Protein AF-A0AA39ZSN6-F1 (afdb_monomer)

Sequence (100 aa):
EEERNSWTADPHHFTGGRWRYIVLKPGQSVFFMPGTIHCVFRVRQHQTLALGGHVLQWSDIRRWMQVVLAQIKNSAITNEDMRRSAPKYVLAVAKLVKAR

Solvent-accessible surface area (backbone atoms only — not comparable to full-atom values): 6974 Å² total; per-residue (Å²): 109,66,65,59,51,55,32,70,74,38,64,88,76,58,81,77,76,90,85,84,86,81,87,86,53,93,93,65,84,87,84,79,62,77,79,65,85,81,85,88,83,80,65,87,90,56,92,85,87,84,87,86,86,86,85,88,52,83,94,44,47,68,60,37,52,53,41,53,53,49,35,64,76,38,56,86,79,48,97,63,62,43,87,72,48,45,64,58,53,52,51,53,51,53,52,57,62,71,74,108

Structure (mmCIF, N/CA/C/O backbone):
data_AF-A0AA39ZSN6-F1
#
_entry.id   AF-A0AA39ZSN6-F1
#
loop_
_atom_site.group_PDB
_atom_site.id
_atom_site.type_symbol
_atom_site.label_atom_id
_atom_site.label_alt_id
_atom_site.label_comp_id
_atom_site.label_asym_id
_atom_site.label_entity_id
_atom_site.label_seq_id
_atom_site.pdbx_PDB_ins_code
_atom_site.Cartn_x
_atom_site.Cartn_y
_atom_site.Cartn_z
_atom_site.occupancy
_atom_site.B_iso_or_equiv
_atom_site.auth_seq_id
_atom_site.auth_comp_id
_atom_site.auth_asym_id
_atom_site.auth_atom_id
_atom_site.pdbx_PDB_model_num
ATOM 1 N N . GLU A 1 1 ? 0.718 16.123 -4.885 1.00 72.88 1 GLU A N 1
ATOM 2 C CA . GLU A 1 1 ? 2.077 15.549 -5.019 1.00 72.88 1 GLU A CA 1
ATOM 3 C C . GLU A 1 1 ? 2.975 16.018 -3.883 1.00 72.88 1 GLU A C 1
ATOM 5 O O . GLU A 1 1 ? 3.598 15.184 -3.245 1.00 72.88 1 GLU A O 1
ATOM 10 N N . GLU A 1 2 ? 2.922 17.307 -3.551 1.00 84.75 2 GLU A N 1
ATOM 11 C CA . GLU A 1 2 ? 3.586 17.921 -2.394 1.00 84.75 2 GLU A CA 1
ATOM 12 C C . GLU A 1 2 ? 3.342 17.195 -1.059 1.00 84.75 2 GLU A C 1
ATOM 14 O O . GLU A 1 2 ? 4.303 16.729 -0.461 1.00 84.75 2 GLU A O 1
ATOM 19 N N . GLU A 1 3 ? 2.084 16.955 -0.655 1.00 87.94 3 GLU A N 1
AT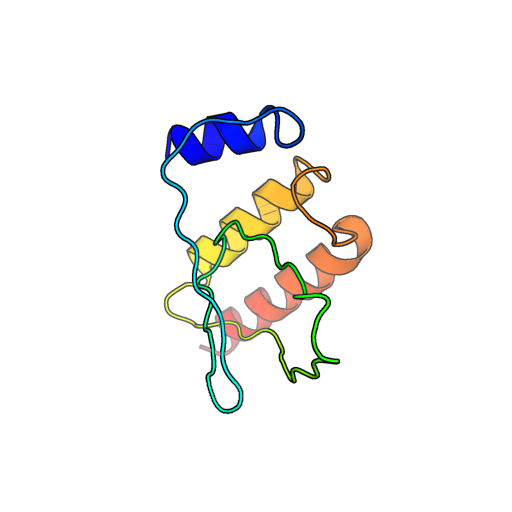OM 20 C CA . GLU A 1 3 ? 1.776 16.214 0.589 1.00 87.94 3 GLU A CA 1
ATOM 21 C C . GLU A 1 3 ? 2.456 14.834 0.649 1.00 87.94 3 GLU A C 1
ATOM 23 O O . GLU A 1 3 ? 2.998 14.436 1.678 1.00 87.94 3 GLU A O 1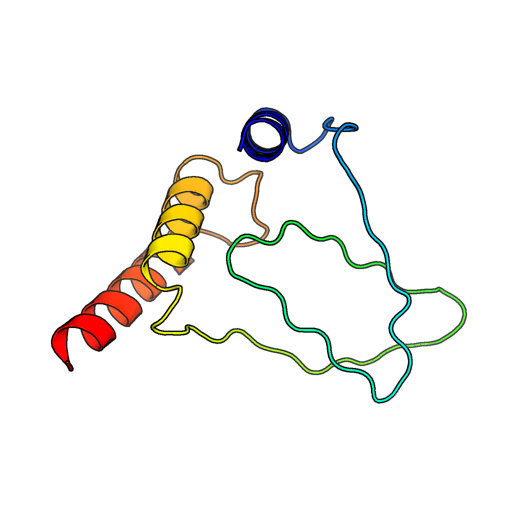
ATOM 28 N N . ARG A 1 4 ? 2.464 14.102 -0.474 1.00 86.75 4 ARG A N 1
ATOM 29 C CA . ARG A 1 4 ? 3.106 12.783 -0.569 1.00 86.75 4 ARG A CA 1
ATOM 30 C C . ARG A 1 4 ? 4.621 12.899 -0.429 1.00 86.75 4 ARG A C 1
ATOM 32 O O . ARG A 1 4 ? 5.232 12.034 0.192 1.00 86.75 4 ARG A O 1
ATOM 39 N N . ASN A 1 5 ? 5.221 13.933 -1.010 1.00 89.31 5 ASN A N 1
ATOM 40 C CA . ASN A 1 5 ? 6.659 14.167 -0.919 1.00 89.31 5 ASN A CA 1
ATOM 41 C C . ASN A 1 5 ? 7.061 14.537 0.513 1.00 89.31 5 ASN A C 1
ATOM 43 O O . ASN A 1 5 ? 8.019 13.965 1.024 1.00 89.31 5 ASN A O 1
ATOM 47 N N . SER A 1 6 ? 6.292 15.401 1.182 1.00 90.38 6 SER A N 1
ATOM 48 C CA . SER A 1 6 ? 6.492 15.740 2.596 1.00 90.38 6 SER A CA 1
ATOM 49 C C . SER A 1 6 ? 6.374 14.511 3.498 1.00 90.38 6 SER A C 1
ATOM 51 O O . SER A 1 6 ? 7.246 14.288 4.331 1.00 90.38 6 SER A O 1
ATOM 53 N N . TRP A 1 7 ? 5.359 13.664 3.285 1.00 91.00 7 TRP A N 1
ATOM 54 C CA . TRP A 1 7 ? 5.243 12.396 4.012 1.00 91.00 7 TRP A CA 1
ATOM 55 C C . TRP A 1 7 ? 6.415 11.449 3.722 1.00 91.00 7 TRP A C 1
ATOM 57 O O . TRP A 1 7 ? 6.949 10.831 4.631 1.00 91.00 7 TRP A O 1
ATOM 67 N N . THR A 1 8 ? 6.856 11.350 2.464 1.00 90.12 8 THR A N 1
ATOM 68 C CA . THR A 1 8 ? 7.977 10.472 2.077 1.00 90.12 8 THR A CA 1
ATOM 69 C C . THR A 1 8 ? 9.308 10.922 2.686 1.00 90.12 8 THR A C 1
ATOM 71 O O . THR A 1 8 ? 10.180 10.084 2.911 1.00 90.12 8 THR A O 1
ATOM 74 N N . ALA A 1 9 ? 9.480 12.225 2.925 1.00 91.25 9 ALA A N 1
ATOM 75 C CA . ALA A 1 9 ? 10.694 12.791 3.506 1.00 91.25 9 ALA A CA 1
ATOM 76 C C . ALA A 1 9 ? 10.829 12.492 5.008 1.00 91.25 9 ALA A C 1
ATOM 78 O O . ALA A 1 9 ? 11.939 12.235 5.466 1.00 91.25 9 ALA A O 1
ATOM 79 N N . ASP A 1 10 ? 9.719 12.483 5.751 1.00 91.31 10 ASP A N 1
ATOM 80 C CA . ASP A 1 10 ? 9.706 12.190 7.189 1.00 91.31 10 ASP A CA 1
ATOM 81 C C . ASP A 1 10 ? 8.433 11.425 7.601 1.00 91.31 10 ASP A C 1
ATOM 83 O O . ASP A 1 10 ? 7.527 11.983 8.227 1.00 91.31 10 ASP A O 1
ATOM 87 N N . PRO A 1 11 ? 8.323 10.132 7.245 1.00 89.06 11 PRO A N 1
ATOM 88 C CA . PRO A 1 11 ? 7.093 9.370 7.458 1.00 89.06 11 PRO A CA 1
ATOM 89 C C . PRO A 1 11 ? 6.767 9.145 8.939 1.00 89.06 11 PRO A C 1
ATOM 91 O O . PRO A 1 11 ? 5.620 8.844 9.265 1.00 89.06 11 PRO A O 1
ATOM 94 N N . HIS A 1 12 ? 7.752 9.283 9.832 1.00 88.81 12 HIS A N 1
ATOM 95 C CA . HIS A 1 12 ? 7.588 9.044 11.266 1.00 88.81 12 HIS A CA 1
ATOM 96 C C . HIS A 1 12 ? 7.069 10.267 12.029 1.00 88.81 12 HIS A C 1
ATOM 98 O O . HIS A 1 12 ? 6.392 10.083 13.039 1.00 88.81 12 HIS A O 1
ATOM 104 N N . HIS A 1 13 ? 7.326 11.486 11.544 1.00 91.38 13 HIS A N 1
ATOM 105 C CA . HIS A 1 13 ? 6.861 12.720 12.194 1.00 91.38 13 HIS A CA 1
ATOM 106 C C . HIS A 1 13 ? 5.892 13.540 11.335 1.00 91.38 13 HIS A C 1
ATOM 108 O O . HIS A 1 13 ? 5.465 14.621 11.741 1.00 91.38 13 HIS A O 1
ATOM 114 N N . PHE A 1 14 ? 5.501 13.044 10.159 1.00 90.38 14 PHE A N 1
ATOM 115 C CA . PHE A 1 14 ? 4.524 13.721 9.316 1.00 90.38 14 PHE A CA 1
ATOM 116 C C . PHE A 1 14 ? 3.142 13.801 9.986 1.00 90.38 14 PHE A C 1
ATOM 118 O O . PHE A 1 14 ? 2.475 12.790 10.204 1.00 90.38 14 PHE A O 1
ATOM 125 N N . THR A 1 15 ? 2.680 15.024 10.245 1.00 89.69 15 THR A N 1
ATOM 126 C CA . THR A 1 15 ? 1.372 15.326 10.864 1.00 89.69 15 THR A CA 1
ATOM 127 C C . THR A 1 15 ? 0.424 16.108 9.949 1.00 89.69 15 THR A C 1
ATOM 129 O O . THR A 1 15 ? -0.720 16.365 10.321 1.00 89.69 15 THR A O 1
ATOM 132 N N . GLY A 1 16 ? 0.880 16.496 8.754 1.00 89.00 16 GLY A N 1
ATOM 133 C CA . GLY A 1 16 ? 0.103 17.293 7.804 1.00 89.00 16 GLY A CA 1
ATOM 134 C C . GLY A 1 16 ? -0.901 16.488 6.970 1.00 89.00 16 GLY A C 1
ATOM 135 O O . GLY A 1 16 ? -1.155 15.309 7.212 1.00 89.00 16 GLY A O 1
ATOM 136 N N . GLY A 1 17 ? -1.438 17.135 5.932 1.00 87.56 17 GLY A N 1
ATOM 137 C CA . GLY A 1 17 ? -2.287 16.514 4.911 1.00 87.56 17 GLY A CA 1
ATOM 138 C C . GLY A 1 17 ? -3.757 16.334 5.301 1.00 87.56 17 GLY A C 1
ATOM 139 O O . GLY A 1 17 ? -4.182 16.582 6.429 1.00 87.56 17 GLY A O 1
ATOM 140 N N . ARG A 1 18 ? -4.569 15.899 4.330 1.00 89.56 18 ARG A N 1
ATOM 141 C CA . ARG A 1 18 ? -5.992 15.591 4.547 1.00 89.56 18 ARG A CA 1
ATOM 142 C C . ARG A 1 18 ? -6.200 14.114 4.855 1.00 89.56 18 ARG A C 1
ATOM 144 O O . ARG A 1 18 ? -6.155 13.271 3.959 1.00 89.56 18 ARG A O 1
ATOM 151 N N . TRP A 1 19 ? -6.526 13.821 6.107 1.00 88.69 19 TRP A N 1
ATOM 152 C CA . TRP A 1 19 ? -6.823 12.470 6.568 1.00 88.69 19 TRP A CA 1
ATOM 153 C C . TRP A 1 19 ? -8.296 12.125 6.365 1.00 88.69 19 TRP A C 1
ATOM 155 O O . TRP A 1 19 ? -9.191 12.933 6.611 1.00 88.69 19 TRP A O 1
ATOM 165 N N . ARG A 1 20 ? -8.554 10.897 5.917 1.00 91.31 20 ARG A N 1
ATOM 166 C CA . ARG A 1 20 ? -9.897 10.318 5.841 1.00 91.31 20 ARG A CA 1
ATOM 167 C C . ARG A 1 20 ? -9.886 9.008 6.604 1.00 91.31 20 ARG A C 1
ATOM 169 O O . ARG A 1 20 ? -8.968 8.212 6.428 1.00 91.31 20 ARG A O 1
ATOM 176 N N . TYR A 1 21 ? -10.911 8.783 7.415 1.00 93.25 21 TYR A N 1
ATOM 177 C CA . TYR A 1 21 ? -11.092 7.522 8.120 1.00 93.25 21 TYR A CA 1
ATOM 178 C C . TYR A 1 21 ? -12.481 6.957 7.839 1.00 93.25 21 TYR A C 1
ATOM 180 O O . TYR A 1 21 ? -13.430 7.690 7.562 1.00 93.25 21 TYR A O 1
ATOM 188 N N . ILE A 1 22 ? -12.581 5.634 7.904 1.00 93.62 22 ILE A N 1
ATOM 189 C CA . ILE A 1 22 ? -13.837 4.897 7.820 1.00 93.62 22 ILE A CA 1
ATOM 190 C C . ILE A 1 22 ? -13.781 3.735 8.807 1.00 93.62 22 ILE A C 1
ATOM 192 O O . ILE A 1 22 ? -12.747 3.083 8.952 1.00 93.62 22 ILE A O 1
ATOM 196 N N . VAL A 1 23 ? -14.896 3.474 9.487 1.00 93.25 23 VAL A N 1
ATOM 197 C CA . VAL A 1 23 ? -15.053 2.276 10.315 1.00 93.25 23 VAL A CA 1
ATOM 198 C C . VAL A 1 23 ? -15.651 1.182 9.443 1.00 93.25 23 VAL A C 1
ATOM 200 O O . VAL A 1 23 ? -16.817 1.264 9.058 1.00 93.25 23 VAL A O 1
ATOM 203 N N . LEU A 1 24 ? -14.845 0.171 9.122 1.00 94.06 24 LEU A N 1
ATOM 204 C CA . LEU A 1 24 ? -15.307 -0.995 8.375 1.00 94.06 24 LEU A CA 1
ATOM 205 C C . LEU A 1 24 ? -16.165 -1.885 9.279 1.00 94.06 24 LEU A C 1
ATOM 207 O O . LEU A 1 24 ? -15.729 -2.307 10.351 1.00 94.06 24 LEU A O 1
ATOM 211 N N . LYS A 1 25 ? -17.387 -2.167 8.831 1.00 93.75 25 LYS A N 1
ATOM 212 C CA . LYS A 1 25 ? -18.337 -3.076 9.479 1.00 93.75 25 LYS A CA 1
ATOM 213 C C . LYS A 1 25 ? -18.268 -4.475 8.845 1.00 93.75 25 LYS A C 1
ATOM 215 O O . LYS A 1 25 ? -17.837 -4.597 7.695 1.00 93.75 25 LYS A O 1
ATOM 220 N N . PRO A 1 26 ? -18.713 -5.531 9.553 1.00 94.62 26 PRO A N 1
ATOM 221 C CA . PRO A 1 26 ? -18.810 -6.872 8.978 1.00 94.62 26 PRO A CA 1
ATOM 222 C C . PRO A 1 26 ? -19.570 -6.876 7.642 1.00 94.62 26 PRO A C 1
ATOM 224 O O . PRO A 1 26 ? -20.584 -6.195 7.502 1.00 94.62 26 PRO A O 1
ATOM 227 N N . GLY A 1 27 ? -19.060 -7.623 6.660 1.00 96.06 27 GLY A N 1
ATOM 228 C CA . GLY A 1 27 ? -19.628 -7.710 5.307 1.00 96.06 27 GLY A CA 1
ATOM 229 C C . GLY A 1 27 ? -19.187 -6.605 4.338 1.00 96.06 27 GLY A C 1
ATOM 230 O O . GLY A 1 27 ? -19.463 -6.706 3.146 1.00 96.06 27 GLY A O 1
ATOM 231 N N . GLN A 1 28 ? -18.478 -5.571 4.801 1.00 96.75 28 GLN A N 1
ATOM 232 C CA . GLN A 1 28 ? -17.937 -4.535 3.920 1.00 96.75 2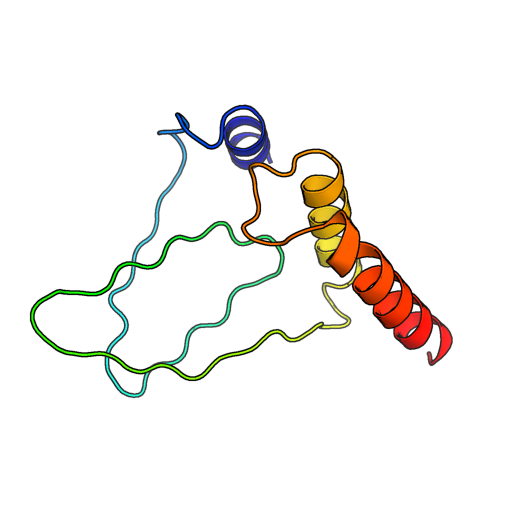8 GLN A CA 1
ATOM 233 C C . GLN A 1 28 ? -16.570 -4.926 3.352 1.00 96.75 28 GLN A C 1
ATOM 235 O O . GLN A 1 28 ? -15.785 -5.628 3.986 1.00 96.75 28 GLN A O 1
ATOM 240 N N . SER A 1 29 ? -16.276 -4.419 2.156 1.00 95.88 29 SER A N 1
ATOM 241 C CA . SER A 1 29 ? -14.972 -4.542 1.501 1.00 95.88 29 SER A CA 1
ATOM 242 C C . SER A 1 29 ? -14.389 -3.161 1.231 1.00 95.88 29 SER A C 1
ATOM 244 O O . SER A 1 29 ? -15.122 -2.196 1.016 1.00 95.88 29 SER A O 1
ATOM 246 N N . VAL A 1 30 ? -13.063 -3.072 1.227 1.00 95.19 30 VAL A N 1
ATOM 247 C CA . VAL A 1 30 ? -12.322 -1.855 0.885 1.00 95.19 30 VAL A CA 1
ATOM 248 C C . VAL A 1 30 ? -11.315 -2.174 -0.213 1.00 95.19 30 VAL A C 1
ATOM 250 O O . VAL A 1 30 ? -10.711 -3.244 -0.216 1.00 95.19 30 VAL A O 1
ATOM 253 N N . PHE A 1 31 ? -11.144 -1.242 -1.148 1.00 94.31 31 PHE A N 1
ATOM 254 C CA . PHE A 1 31 ? -10.171 -1.346 -2.228 1.00 94.31 31 PHE A CA 1
ATOM 255 C C . PHE A 1 31 ? -9.238 -0.137 -2.202 1.00 94.31 31 PHE A C 1
ATOM 257 O O . PHE A 1 31 ? -9.694 1.008 -2.195 1.00 94.31 31 PHE A O 1
ATOM 264 N N . PHE A 1 32 ? -7.930 -0.390 -2.190 1.00 93.12 32 PHE A N 1
ATOM 265 C CA . PHE A 1 32 ? -6.909 0.652 -2.163 1.00 93.12 32 PHE A CA 1
ATOM 266 C C . PHE A 1 32 ? -6.209 0.732 -3.516 1.00 93.12 32 PHE A C 1
ATOM 268 O O . PHE A 1 32 ? -5.607 -0.238 -3.975 1.00 93.12 32 PHE A O 1
ATOM 275 N N . MET A 1 33 ? -6.251 1.912 -4.135 1.00 92.88 33 MET A N 1
ATOM 276 C CA . MET A 1 33 ? -5.485 2.177 -5.351 1.00 92.88 33 MET A CA 1
ATOM 277 C C . MET A 1 33 ? -3.971 2.125 -5.070 1.00 92.88 33 MET A C 1
ATOM 279 O O . MET A 1 33 ? -3.540 2.379 -3.938 1.00 92.88 33 MET A O 1
ATOM 283 N N . PR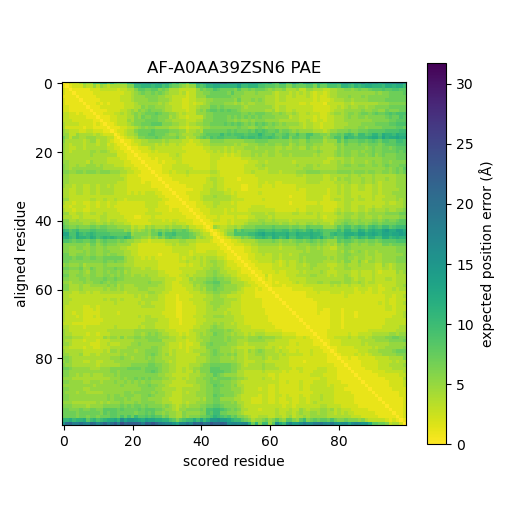O A 1 34 ? -3.126 1.861 -6.085 1.00 91.62 34 PRO A N 1
ATOM 284 C CA . PRO A 1 34 ? -1.680 1.835 -5.900 1.00 91.62 34 PRO A CA 1
ATOM 285 C C . PRO A 1 34 ? -1.130 3.125 -5.279 1.00 91.62 34 PRO A C 1
ATOM 287 O O . PRO A 1 34 ? -1.367 4.240 -5.760 1.00 91.62 34 PRO A O 1
ATOM 290 N N . GLY A 1 35 ? -0.363 2.963 -4.202 1.00 90.50 35 GLY A N 1
ATOM 291 C CA . GLY A 1 35 ? 0.245 4.074 -3.470 1.00 90.50 35 GLY A CA 1
ATOM 292 C C . GLY A 1 35 ? -0.700 4.819 -2.527 1.00 90.50 35 GLY A C 1
ATOM 293 O O . GLY A 1 35 ? -0.341 5.900 -2.070 1.00 90.50 35 GLY A O 1
ATOM 294 N N . THR A 1 36 ? -1.894 4.291 -2.236 1.00 92.19 36 THR A N 1
ATOM 295 C CA . THR A 1 36 ? -2.714 4.812 -1.136 1.00 92.19 36 THR A CA 1
ATOM 296 C C . THR A 1 36 ? -2.008 4.562 0.198 1.00 92.19 36 THR A C 1
ATOM 298 O O . THR A 1 36 ? -1.907 3.422 0.654 1.00 92.19 36 THR A O 1
ATOM 301 N N . ILE A 1 37 ? -1.540 5.640 0.827 1.00 91.12 37 ILE A N 1
ATOM 302 C CA . ILE A 1 37 ? -0.988 5.627 2.185 1.00 91.12 37 ILE A CA 1
ATOM 303 C C . ILE A 1 37 ? -2.150 5.403 3.155 1.00 91.12 37 ILE A C 1
ATOM 305 O O . ILE A 1 37 ? -3.144 6.128 3.110 1.00 91.12 37 ILE A O 1
ATOM 309 N N . HIS A 1 38 ? -2.056 4.376 3.996 1.00 91.56 38 HIS A N 1
ATOM 310 C CA . HIS A 1 38 ? -3.105 4.027 4.947 1.00 91.56 38 HIS A CA 1
ATOM 311 C C . HIS A 1 38 ? -2.524 3.352 6.190 1.00 91.56 38 HIS A C 1
ATOM 313 O O . HIS A 1 38 ? -1.457 2.743 6.153 1.00 91.56 38 HIS A O 1
ATOM 319 N N . CYS A 1 39 ? -3.269 3.439 7.285 1.00 89.69 39 CYS A N 1
ATOM 320 C CA . CYS A 1 39 ? -3.019 2.733 8.532 1.00 89.69 39 CYS A CA 1
ATOM 321 C C . CYS A 1 39 ? -4.319 2.061 8.986 1.00 89.69 39 CYS A C 1
ATOM 323 O O . CYS A 1 39 ? -5.417 2.555 8.725 1.00 89.69 39 CYS A O 1
ATOM 325 N N . VAL A 1 40 ? -4.196 0.899 9.624 1.00 91.19 40 VAL A N 1
ATOM 326 C CA . VAL A 1 40 ? -5.343 0.094 10.054 1.00 91.19 40 VAL A CA 1
ATOM 327 C C . VAL A 1 40 ? -5.262 -0.108 11.556 1.00 91.19 40 VAL A C 1
ATOM 329 O O . VAL A 1 40 ? -4.260 -0.599 12.072 1.00 91.19 40 VAL A O 1
ATOM 332 N N . PHE A 1 41 ? -6.345 0.232 12.247 1.00 91.75 41 PHE A N 1
ATOM 333 C CA . PHE A 1 41 ? -6.499 0.023 13.681 1.00 91.75 41 PHE A CA 1
ATOM 334 C C . PHE A 1 41 ? -7.635 -0.963 13.933 1.00 91.75 41 PHE A C 1
ATOM 336 O O . PHE A 1 41 ? -8.648 -0.956 13.232 1.00 91.75 41 PHE A O 1
ATOM 343 N N . ARG A 1 42 ? -7.482 -1.802 14.958 1.00 91.62 42 ARG A N 1
ATOM 344 C CA . ARG A 1 42 ? -8.543 -2.704 15.416 1.00 91.62 42 ARG A CA 1
ATOM 345 C C . ARG A 1 42 ? -9.224 -2.101 16.639 1.00 91.62 42 ARG A C 1
ATOM 347 O O . ARG A 1 42 ? -8.558 -1.766 17.617 1.00 91.62 42 ARG A O 1
ATOM 354 N N . VAL A 1 43 ? -10.548 -1.976 16.587 1.00 88.19 43 VAL A N 1
ATOM 355 C CA . VAL A 1 43 ? -11.351 -1.559 17.744 1.00 88.19 43 VAL A CA 1
ATOM 356 C C . VAL A 1 43 ? -11.297 -2.668 18.795 1.00 88.19 43 VAL A C 1
ATOM 358 O O . VAL A 1 43 ? -11.502 -3.833 18.472 1.00 88.19 43 VAL A O 1
ATOM 361 N N . ARG A 1 44 ? -11.023 -2.319 20.057 1.00 88.31 44 ARG A N 1
ATOM 362 C CA . ARG A 1 44 ? -10.786 -3.302 21.135 1.00 88.31 44 ARG A CA 1
ATOM 363 C C . ARG A 1 44 ? -12.033 -4.061 21.601 1.00 88.31 44 ARG A C 1
ATOM 365 O O . ARG A 1 44 ? -11.899 -5.047 22.313 1.00 88.31 44 ARG A O 1
ATOM 372 N N . GLN A 1 45 ? -13.225 -3.603 21.228 1.00 90.44 45 GLN A N 1
ATOM 373 C CA . GLN A 1 45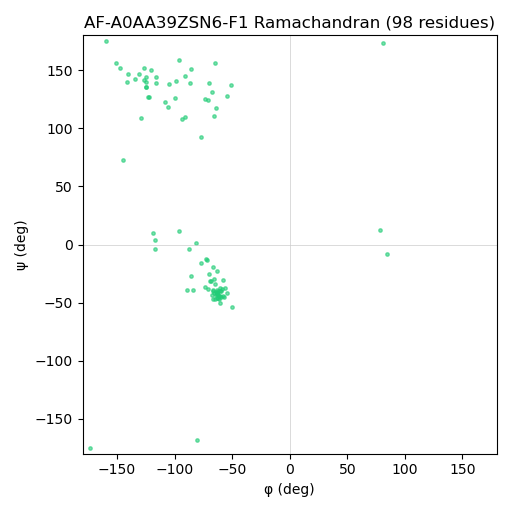 ? -14.495 -4.155 21.712 1.00 90.44 45 GLN A CA 1
ATOM 374 C C . GLN A 1 45 ? -14.782 -5.566 21.176 1.00 90.44 45 GLN A C 1
ATOM 376 O O . GLN A 1 45 ? -15.399 -6.366 21.872 1.00 90.44 45 GLN A O 1
ATOM 381 N N . HIS A 1 46 ? -14.324 -5.885 19.961 1.00 87.12 46 HIS A N 1
ATOM 382 C CA . HIS A 1 46 ? -14.611 -7.158 19.300 1.00 87.12 46 HIS A CA 1
ATOM 383 C C . HIS A 1 46 ? -13.388 -7.688 18.553 1.00 87.12 46 HIS A C 1
ATOM 385 O O . HIS A 1 46 ? -12.604 -6.922 17.989 1.00 87.12 46 HIS A O 1
ATOM 391 N N . GLN A 1 47 ? -13.252 -9.013 18.501 1.00 91.75 47 GLN A N 1
ATOM 392 C CA . GLN A 1 47 ? -12.281 -9.657 17.621 1.00 91.75 47 GLN A CA 1
ATOM 393 C C . GLN A 1 47 ? -12.728 -9.506 16.165 1.00 91.75 47 GLN A C 1
ATOM 395 O O . GLN A 1 47 ? -13.912 -9.619 15.852 1.00 91.75 47 GLN A O 1
ATOM 400 N N . THR A 1 48 ? -11.779 -9.234 15.272 1.00 93.31 48 THR A N 1
ATOM 401 C CA . THR A 1 48 ? -12.054 -9.003 13.850 1.00 93.31 48 THR A CA 1
ATOM 402 C C . THR A 1 48 ? -11.230 -9.942 12.977 1.00 93.31 48 THR A C 1
ATOM 404 O O . THR A 1 48 ? -10.046 -10.168 13.230 1.00 93.31 48 THR A O 1
ATOM 407 N N . LEU A 1 49 ? -11.841 -10.456 11.911 1.00 93.12 49 LEU A N 1
ATOM 408 C CA . LEU A 1 49 ? -11.174 -11.217 10.858 1.00 93.12 49 LEU A CA 1
ATOM 409 C C . LEU A 1 49 ? -11.474 -10.554 9.514 1.00 93.12 49 LEU A C 1
ATOM 411 O O . LEU A 1 49 ? -12.614 -10.177 9.250 1.00 93.12 49 LEU A O 1
ATOM 415 N N . ALA A 1 50 ? -10.451 -10.416 8.676 1.00 93.62 50 ALA A N 1
ATOM 416 C CA . ALA A 1 50 ? -10.579 -9.932 7.310 1.00 93.62 50 ALA A CA 1
ATOM 417 C C . ALA A 1 50 ? -9.769 -10.839 6.383 1.00 93.62 50 ALA A C 1
ATOM 419 O O . ALA A 1 50 ? -8.682 -11.287 6.749 1.00 93.62 50 ALA A O 1
ATOM 420 N N . LEU A 1 51 ? -10.303 -11.085 5.189 1.00 95.56 51 LEU A N 1
ATOM 421 C CA . LEU A 1 51 ? -9.596 -11.735 4.091 1.00 95.56 51 LEU A CA 1
ATOM 422 C C . LEU A 1 51 ? -9.226 -10.664 3.070 1.00 95.56 51 LEU A C 1
ATOM 424 O O . LEU A 1 51 ? -10.025 -9.773 2.783 1.00 95.56 51 LEU A O 1
ATOM 428 N N . GLY A 1 52 ? -8.014 -10.740 2.538 1.00 93.56 52 GLY A N 1
ATOM 429 C CA . GLY A 1 52 ? -7.511 -9.733 1.619 1.00 93.56 52 GLY A CA 1
ATOM 430 C C . GLY A 1 52 ? -6.362 -10.247 0.772 1.00 93.56 52 GLY A C 1
ATOM 431 O O . GLY A 1 52 ? -5.880 -11.365 0.946 1.00 93.56 52 GLY A O 1
ATOM 432 N N . GLY A 1 53 ? -5.935 -9.401 -0.155 1.00 92.19 53 GLY A N 1
ATOM 433 C CA . GLY A 1 53 ? -4.829 -9.674 -1.054 1.00 92.19 53 GLY A CA 1
ATOM 434 C C . GLY A 1 53 ? -4.489 -8.451 -1.893 1.00 92.19 53 GLY A C 1
ATOM 435 O O . GLY A 1 53 ? -5.064 -7.375 -1.721 1.00 92.19 53 GLY A O 1
ATOM 436 N N . HIS A 1 54 ? -3.556 -8.637 -2.818 1.00 89.12 54 HIS A N 1
ATOM 437 C CA . HIS A 1 54 ? -3.111 -7.599 -3.737 1.00 89.12 54 HIS A CA 1
ATOM 438 C C . HIS A 1 54 ? -3.460 -7.994 -5.168 1.00 89.12 54 HIS A C 1
ATOM 440 O O . HIS A 1 54 ? -3.289 -9.147 -5.558 1.00 89.12 54 HIS A O 1
ATOM 446 N N . VAL A 1 55 ? -3.914 -7.022 -5.957 1.00 90.00 55 VAL A N 1
ATOM 447 C CA . VAL A 1 55 ? -4.142 -7.187 -7.396 1.00 90.00 55 VAL A CA 1
ATOM 448 C C . VAL A 1 55 ? -3.365 -6.123 -8.158 1.00 90.00 55 VAL A C 1
ATOM 450 O O . VAL A 1 55 ? -3.241 -4.986 -7.703 1.00 90.00 55 VAL A O 1
ATOM 453 N N . LEU A 1 56 ? -2.844 -6.494 -9.325 1.00 88.75 56 LEU A N 1
ATOM 454 C CA . LEU A 1 56 ? -2.199 -5.571 -10.250 1.00 88.75 56 LEU A CA 1
ATOM 455 C C . LEU A 1 56 ? -3.135 -5.328 -11.434 1.00 88.75 56 LEU A C 1
ATOM 457 O O . LEU A 1 56 ? -3.472 -6.258 -12.164 1.00 88.75 56 LEU A O 1
ATOM 461 N N . GLN A 1 57 ? -3.551 -4.077 -11.619 1.00 89.12 57 GLN A N 1
ATOM 462 C CA . GLN A 1 57 ? -4.415 -3.665 -12.723 1.00 89.12 57 GLN A CA 1
ATOM 463 C C . GLN A 1 57 ? -3.588 -3.052 -13.855 1.00 89.12 57 GLN A C 1
ATOM 465 O O . GLN A 1 57 ? -2.657 -2.281 -13.613 1.00 89.12 57 GLN A O 1
ATOM 470 N N . TRP A 1 58 ? -3.961 -3.354 -15.101 1.00 90.12 58 TRP A N 1
ATOM 471 C CA . TRP A 1 58 ? -3.318 -2.788 -16.292 1.00 90.12 58 TRP A CA 1
ATOM 472 C C . TRP A 1 58 ? -3.390 -1.256 -16.334 1.00 90.12 58 TRP A C 1
ATOM 474 O O . TRP A 1 58 ? -2.412 -0.614 -16.712 1.00 90.12 58 TRP A O 1
ATOM 484 N N . SER A 1 59 ? -4.517 -0.676 -15.906 1.00 91.12 59 SER A N 1
ATOM 485 C CA . SER A 1 59 ? -4.752 0.777 -15.859 1.00 91.12 59 SER A CA 1
ATOM 486 C C . SER A 1 59 ? -3.729 1.531 -15.011 1.00 91.12 59 SER A C 1
ATOM 488 O O . SER A 1 59 ? -3.395 2.672 -15.318 1.00 91.12 59 SER A O 1
ATOM 490 N N . ASP A 1 60 ? -3.194 0.885 -13.975 1.00 91.38 60 ASP A N 1
ATOM 491 C CA . ASP A 1 60 ? -2.359 1.527 -12.961 1.00 91.38 60 ASP A CA 1
ATOM 492 C C . ASP A 1 60 ? -0.941 0.953 -12.890 1.00 91.38 60 ASP A C 1
ATOM 494 O O . ASP A 1 60 ? -0.172 1.308 -11.994 1.00 91.38 60 ASP A O 1
ATOM 498 N N . ILE A 1 61 ? -0.544 0.109 -13.848 1.00 91.25 61 ILE A N 1
ATOM 499 C CA . ILE A 1 61 ? 0.759 -0.573 -13.835 1.00 91.25 61 ILE A CA 1
ATOM 500 C C . ILE A 1 61 ? 1.934 0.412 -13.750 1.00 91.25 61 ILE A C 1
ATOM 502 O O . ILE A 1 61 ? 2.897 0.191 -13.014 1.00 91.25 61 ILE A O 1
ATOM 506 N N . ARG A 1 62 ? 1.825 1.562 -14.431 1.00 91.88 62 ARG A N 1
ATOM 507 C CA . ARG A 1 62 ? 2.829 2.633 -14.380 1.00 91.88 62 ARG A CA 1
ATOM 508 C C . ARG A 1 62 ? 2.904 3.271 -12.993 1.00 91.88 62 ARG A C 1
ATOM 510 O O . ARG A 1 62 ? 4.000 3.445 -12.463 1.00 91.88 62 ARG A O 1
ATOM 517 N N . ARG A 1 63 ? 1.753 3.606 -12.404 1.00 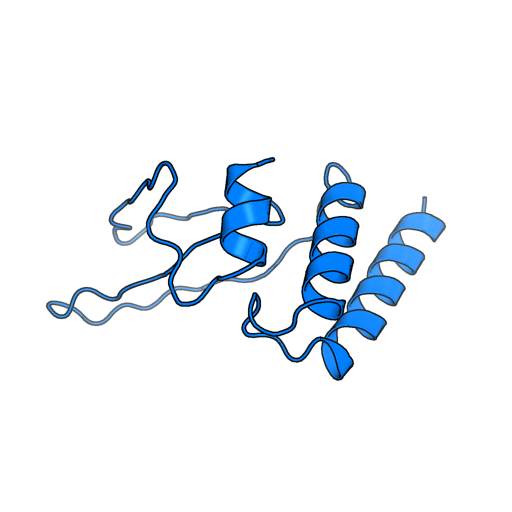92.69 63 ARG A N 1
ATOM 518 C CA . ARG A 1 63 ? 1.669 4.203 -11.063 1.00 92.69 63 ARG A CA 1
ATOM 519 C C . ARG A 1 63 ? 2.202 3.240 -10.007 1.00 92.69 63 ARG A C 1
ATOM 521 O O . ARG A 1 63 ? 2.949 3.647 -9.124 1.00 92.69 63 ARG A O 1
ATOM 528 N N . TRP A 1 64 ? 1.873 1.959 -10.124 1.00 93.31 64 TRP A N 1
ATOM 529 C CA . TRP A 1 64 ? 2.393 0.922 -9.245 1.00 93.31 64 TRP A CA 1
ATOM 530 C C . TRP A 1 64 ? 3.921 0.801 -9.330 1.00 93.31 64 TRP A C 1
ATOM 532 O O . TRP A 1 64 ? 4.589 0.801 -8.299 1.00 93.31 64 TRP A O 1
ATOM 542 N N . MET A 1 65 ? 4.499 0.812 -10.536 1.00 93.38 65 MET A N 1
ATOM 543 C CA . MET A 1 65 ? 5.959 0.795 -10.709 1.00 93.38 65 MET A CA 1
ATOM 544 C C . MET A 1 65 ? 6.648 2.007 -10.066 1.00 93.38 65 MET A C 1
ATOM 546 O O . MET A 1 65 ? 7.717 1.865 -9.477 1.00 93.38 65 MET A O 1
ATOM 550 N N . GLN A 1 66 ? 6.034 3.193 -10.123 1.00 93.62 66 GLN A N 1
ATOM 551 C CA . GLN A 1 66 ? 6.548 4.380 -9.428 1.00 93.62 66 GLN A CA 1
ATOM 552 C C . GLN A 1 66 ? 6.558 4.197 -7.905 1.00 93.62 66 GLN A C 1
ATOM 554 O O . GLN A 1 66 ? 7.515 4.610 -7.252 1.00 93.62 66 GLN A O 1
ATOM 559 N N . VAL A 1 67 ? 5.531 3.551 -7.343 1.00 92.88 67 VAL A N 1
ATOM 560 C CA . VAL A 1 67 ? 5.471 3.225 -5.909 1.00 92.88 67 VAL A CA 1
ATOM 561 C C . VAL A 1 67 ? 6.579 2.245 -5.534 1.00 92.88 67 VAL A C 1
ATOM 563 O O . VA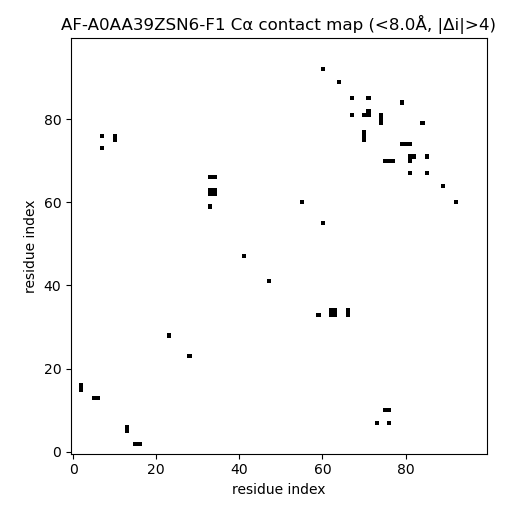L A 1 67 ? 7.311 2.509 -4.585 1.00 92.88 67 VAL A O 1
ATOM 566 N N . VAL A 1 68 ? 6.770 1.175 -6.311 1.00 93.62 68 VAL A N 1
ATOM 567 C CA . VAL A 1 68 ? 7.856 0.206 -6.080 1.00 93.62 68 VAL A CA 1
ATOM 568 C C . VAL A 1 68 ? 9.218 0.905 -6.090 1.00 93.62 68 VAL A C 1
ATOM 570 O O . VAL A 1 68 ? 10.024 0.691 -5.188 1.00 93.62 68 VAL A O 1
ATOM 573 N N . LEU A 1 69 ? 9.469 1.796 -7.054 1.00 93.75 69 LEU A N 1
ATOM 574 C CA . LEU A 1 69 ? 10.708 2.580 -7.103 1.00 93.75 69 LEU A CA 1
ATOM 575 C C . LEU A 1 69 ? 10.879 3.495 -5.882 1.00 93.75 69 LEU A C 1
ATOM 577 O O . LEU A 1 69 ? 11.989 3.609 -5.367 1.00 93.75 69 LEU A O 1
ATOM 581 N N . ALA A 1 70 ? 9.809 4.137 -5.409 1.00 93.00 70 ALA A N 1
ATOM 582 C CA . ALA A 1 70 ? 9.859 4.967 -4.207 1.00 93.00 70 ALA A CA 1
ATOM 583 C C . ALA A 1 70 ? 10.204 4.136 -2.960 1.00 93.00 70 ALA A C 1
ATOM 585 O O . ALA A 1 70 ? 11.062 4.537 -2.180 1.00 93.00 70 ALA A O 1
ATOM 586 N N . GLN A 1 71 ? 9.604 2.953 -2.819 1.00 93.31 71 GLN A N 1
ATOM 587 C CA . GLN A 1 71 ? 9.848 2.039 -1.701 1.00 93.31 71 GLN A CA 1
ATOM 588 C C . GLN A 1 71 ? 11.259 1.428 -1.725 1.00 93.31 71 GLN A C 1
ATOM 590 O O . GLN A 1 71 ? 11.842 1.167 -0.677 1.00 93.31 71 GLN A O 1
ATOM 595 N N . ILE A 1 72 ? 11.841 1.214 -2.911 1.00 93.94 72 ILE A N 1
ATOM 596 C CA . ILE A 1 72 ? 13.253 0.815 -3.037 1.00 93.94 72 ILE A CA 1
ATOM 597 C C . ILE A 1 72 ? 14.174 1.943 -2.554 1.00 93.94 72 ILE A C 1
ATOM 599 O O . ILE A 1 72 ? 15.165 1.676 -1.880 1.00 93.94 72 ILE A O 1
ATOM 603 N N . LYS A 1 73 ? 13.860 3.198 -2.906 1.00 93.31 73 LYS A N 1
ATOM 604 C CA . LYS A 1 73 ? 14.669 4.371 -2.534 1.00 93.31 73 LYS A CA 1
ATOM 605 C C . LYS A 1 73 ? 14.580 4.701 -1.046 1.00 93.31 73 LYS A C 1
ATOM 607 O O . LYS A 1 73 ? 15.582 5.092 -0.460 1.00 93.31 73 LYS A O 1
ATOM 612 N N . ASN A 1 74 ? 13.398 4.559 -0.453 1.00 92.25 74 ASN A N 1
ATOM 613 C CA . ASN A 1 74 ? 13.168 4.782 0.966 1.00 92.25 74 ASN A CA 1
ATOM 614 C C . ASN A 1 74 ? 12.429 3.576 1.559 1.00 92.25 74 ASN A C 1
ATOM 616 O O . ASN A 1 74 ? 11.248 3.367 1.299 1.00 92.25 74 ASN A O 1
ATOM 620 N N . SER A 1 75 ? 13.120 2.781 2.373 1.00 89.56 75 SER A N 1
ATOM 621 C CA . SER A 1 75 ? 12.520 1.598 3.000 1.00 89.56 75 SER A CA 1
ATOM 622 C C . SER A 1 75 ? 11.614 1.934 4.190 1.00 89.56 75 SER A C 1
ATOM 624 O O . SER A 1 75 ? 10.793 1.105 4.559 1.00 89.56 75 SER A O 1
ATOM 626 N N . ALA A 1 76 ? 11.686 3.150 4.747 1.00 89.69 76 ALA A N 1
ATOM 627 C CA . ALA A 1 76 ? 10.851 3.567 5.877 1.00 89.69 76 ALA A CA 1
ATOM 628 C C . ALA A 1 76 ? 9.376 3.805 5.497 1.00 89.69 76 ALA A C 1
ATOM 630 O O . ALA A 1 76 ? 8.520 3.920 6.369 1.00 89.69 76 ALA A O 1
ATOM 631 N N . ILE A 1 77 ? 9.062 3.873 4.198 1.00 91.25 77 ILE A N 1
ATOM 632 C CA . ILE A 1 77 ? 7.700 4.121 3.696 1.00 91.25 77 ILE A CA 1
ATOM 633 C C . ILE A 1 77 ? 6.930 2.841 3.338 1.00 91.25 77 ILE A C 1
ATOM 635 O O . ILE A 1 77 ? 5.891 2.896 2.678 1.00 91.25 77 ILE A O 1
ATOM 639 N N . THR A 1 78 ? 7.442 1.670 3.719 1.00 91.25 78 THR A N 1
ATOM 640 C CA . THR A 1 78 ? 6.798 0.380 3.463 1.00 91.25 78 THR A CA 1
ATOM 641 C C . THR A 1 78 ? 7.081 -0.613 4.583 1.00 91.25 78 THR A C 1
ATOM 643 O O . THR A 1 78 ? 8.127 -0.564 5.217 1.00 91.25 78 THR A O 1
ATOM 646 N N . ASN A 1 79 ? 6.158 -1.550 4.792 1.00 88.44 79 ASN A N 1
ATOM 647 C CA . ASN A 1 79 ? 6.351 -2.675 5.714 1.00 88.44 79 ASN A CA 1
ATOM 648 C C . ASN A 1 79 ? 7.027 -3.881 5.030 1.00 88.44 79 ASN A C 1
ATOM 650 O O . ASN A 1 79 ? 7.291 -4.892 5.673 1.00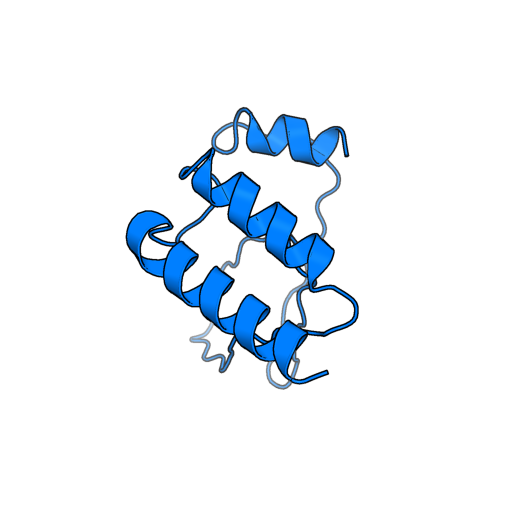 88.44 79 ASN A O 1
ATOM 654 N N . GLU A 1 80 ? 7.267 -3.793 3.720 1.00 89.38 80 GLU A N 1
ATOM 655 C CA . GLU A 1 80 ? 7.825 -4.867 2.898 1.00 89.38 80 GLU A CA 1
ATOM 656 C C . GLU A 1 80 ? 9.354 -4.806 2.822 1.00 89.38 80 GLU A C 1
ATOM 658 O O . GLU A 1 80 ? 9.946 -3.733 2.687 1.00 89.38 80 GLU A O 1
ATOM 663 N N . ASP A 1 81 ? 10.011 -5.969 2.775 1.00 93.06 81 ASP A N 1
ATOM 664 C CA . ASP A 1 81 ? 11.432 -6.033 2.419 1.00 93.06 81 ASP A CA 1
ATOM 665 C C . ASP A 1 81 ? 11.603 -5.887 0.902 1.00 93.06 81 ASP A C 1
ATOM 667 O O . ASP A 1 81 ? 11.588 -6.858 0.136 1.00 93.06 81 ASP A O 1
ATOM 671 N N . MET A 1 82 ? 11.806 -4.649 0.453 1.00 93.00 82 MET A N 1
ATOM 672 C CA . MET A 1 82 ? 11.923 -4.339 -0.971 1.00 93.00 82 MET A CA 1
ATOM 673 C C . MET A 1 82 ? 13.124 -4.994 -1.649 1.00 93.00 82 MET A C 1
ATOM 675 O O . MET A 1 82 ? 13.062 -5.228 -2.855 1.00 93.00 82 MET A O 1
ATOM 679 N N . ARG A 1 83 ? 14.180 -5.372 -0.913 1.00 91.81 83 ARG A N 1
ATOM 680 C CA . ARG A 1 83 ? 15.310 -6.115 -1.501 1.00 91.81 83 ARG A CA 1
ATOM 681 C C . ARG A 1 83 ? 14.872 -7.497 -1.984 1.00 91.81 83 ARG A C 1
ATOM 683 O O . ARG A 1 83 ? 15.358 -7.975 -3.006 1.00 91.81 83 ARG A O 1
ATOM 690 N N . ARG A 1 84 ? 13.924 -8.120 -1.279 1.00 92.25 84 ARG A N 1
ATOM 691 C CA . ARG A 1 84 ? 13.358 -9.432 -1.626 1.00 92.25 84 ARG A CA 1
ATOM 692 C C . ARG A 1 84 ? 12.153 -9.324 -2.557 1.00 92.25 84 ARG A C 1
ATOM 694 O O . ARG A 1 84 ? 11.997 -10.156 -3.453 1.00 92.25 84 ARG A O 1
ATOM 701 N N . SER A 1 85 ? 11.298 -8.327 -2.342 1.00 91.81 85 SER A N 1
ATOM 702 C CA . SER A 1 85 ? 10.011 -8.210 -3.034 1.00 91.81 85 SER A CA 1
ATOM 703 C C . SER A 1 85 ? 10.131 -7.539 -4.408 1.00 91.81 85 SER A C 1
ATOM 705 O O . SER A 1 85 ? 9.523 -8.014 -5.370 1.00 91.81 85 SER A O 1
ATOM 707 N N . ALA A 1 86 ? 10.966 -6.500 -4.556 1.00 92.25 86 ALA A N 1
ATOM 708 C CA . ALA A 1 86 ? 11.050 -5.729 -5.800 1.00 92.25 86 ALA A CA 1
ATOM 709 C C . ALA A 1 86 ? 11.412 -6.559 -7.048 1.00 92.25 86 ALA A C 1
ATOM 711 O O . ALA A 1 86 ? 10.743 -6.387 -8.067 1.00 92.25 86 ALA A O 1
ATOM 712 N N . PRO A 1 87 ? 12.393 -7.486 -7.028 1.00 93.88 87 PRO A N 1
ATOM 713 C CA . PRO A 1 87 ? 12.713 -8.266 -8.225 1.00 93.88 87 PRO A CA 1
ATOM 714 C C . PRO A 1 87 ? 11.521 -9.094 -8.725 1.00 93.88 87 PRO A C 1
ATOM 716 O O . PRO A 1 87 ? 11.257 -9.146 -9.926 1.00 93.88 87 PRO A O 1
ATOM 719 N N . LYS A 1 88 ? 10.747 -9.689 -7.806 1.00 92.12 88 LYS A N 1
ATOM 720 C CA . LYS A 1 88 ? 9.549 -10.482 -8.136 1.00 92.12 88 LYS A CA 1
ATOM 721 C C . LYS A 1 88 ? 8.480 -9.613 -8.796 1.00 92.12 88 LYS A C 1
ATOM 723 O O . LYS A 1 88 ? 7.893 -10.001 -9.802 1.00 92.12 88 LYS A O 1
ATOM 728 N N . TYR A 1 89 ? 8.277 -8.424 -8.241 1.00 91.56 89 TYR A N 1
ATOM 729 C CA . TYR A 1 89 ? 7.353 -7.404 -8.722 1.00 91.56 89 TYR A CA 1
ATOM 730 C C . TYR A 1 89 ? 7.684 -6.933 -10.141 1.00 91.56 89 TYR A C 1
ATOM 732 O O . TYR A 1 89 ? 6.822 -6.974 -11.022 1.00 91.56 89 TYR A O 1
ATOM 740 N N . VAL A 1 90 ? 8.944 -6.574 -10.392 1.00 91.19 90 VAL A N 1
ATOM 741 C CA . VAL A 1 90 ? 9.411 -6.141 -11.717 1.00 91.19 90 VAL A CA 1
ATOM 742 C C . VAL A 1 90 ? 9.267 -7.262 -12.745 1.00 91.19 90 VAL A C 1
ATOM 744 O O . VAL A 1 90 ? 8.779 -7.024 -13.848 1.00 91.19 90 VAL A O 1
ATOM 747 N N . LEU A 1 91 ? 9.637 -8.497 -12.388 1.00 92.56 91 LEU A N 1
ATOM 748 C CA . LEU A 1 91 ? 9.507 -9.649 -13.282 1.00 92.56 91 LEU A CA 1
ATOM 749 C C . LEU A 1 91 ? 8.044 -9.956 -13.627 1.00 92.56 91 LEU A C 1
ATOM 751 O O . LEU A 1 91 ? 7.751 -10.264 -14.782 1.00 92.56 91 LEU A O 1
ATOM 755 N N . ALA A 1 92 ? 7.127 -9.862 -12.661 1.00 89.06 92 ALA A N 1
ATOM 756 C CA . ALA A 1 92 ? 5.699 -10.065 -12.899 1.00 89.06 92 ALA A CA 1
ATOM 757 C C . ALA A 1 92 ? 5.139 -9.023 -13.880 1.00 89.06 92 ALA A C 1
ATOM 759 O O . ALA A 1 92 ? 4.483 -9.388 -14.856 1.00 89.06 92 ALA A O 1
ATOM 760 N N . VAL A 1 93 ? 5.472 -7.743 -13.680 1.00 90.31 93 VAL A N 1
ATOM 761 C CA . VAL A 1 93 ? 5.104 -6.662 -14.608 1.00 90.31 93 VAL A CA 1
ATOM 762 C C . VAL A 1 93 ? 5.707 -6.883 -15.990 1.00 90.31 93 VAL A C 1
ATOM 764 O O . VAL A 1 93 ? 4.992 -6.794 -16.982 1.00 90.31 93 VAL A O 1
ATOM 767 N N . ALA A 1 94 ? 6.995 -7.216 -16.079 1.00 91.81 94 ALA A N 1
ATOM 768 C CA . ALA A 1 94 ? 7.656 -7.445 -17.360 1.00 91.81 94 ALA A CA 1
ATOM 769 C C . ALA A 1 94 ? 7.006 -8.595 -18.146 1.00 91.81 94 ALA A C 1
ATOM 771 O O . ALA A 1 94 ? 6.826 -8.480 -19.357 1.00 91.81 94 ALA A O 1
ATOM 772 N N . LYS A 1 95 ? 6.618 -9.685 -17.468 1.00 90.56 95 LYS A N 1
ATOM 773 C CA . LYS A 1 95 ? 5.871 -10.793 -18.085 1.00 90.56 95 LYS A CA 1
ATOM 774 C C . LYS A 1 95 ? 4.498 -10.344 -18.583 1.00 90.56 95 LYS A C 1
ATOM 776 O O . LYS A 1 95 ? 4.151 -10.658 -19.714 1.00 90.56 95 LYS A O 1
ATOM 781 N N . LEU A 1 96 ? 3.754 -9.590 -17.772 1.00 86.75 96 LEU A N 1
ATOM 782 C CA . LEU A 1 96 ? 2.444 -9.051 -18.154 1.00 86.75 96 LEU A CA 1
ATOM 783 C C . LEU A 1 96 ? 2.534 -8.130 -19.373 1.00 86.75 96 LEU A C 1
ATOM 785 O O . LEU A 1 96 ? 1.729 -8.258 -20.286 1.00 86.75 96 LEU A O 1
ATOM 789 N N . VAL A 1 97 ? 3.529 -7.239 -19.408 1.00 89.38 97 VAL A N 1
ATOM 790 C CA . VAL A 1 97 ? 3.730 -6.306 -20.526 1.00 89.38 97 VAL A CA 1
ATOM 791 C C . VAL A 1 97 ? 4.120 -7.038 -21.808 1.00 89.38 97 VAL A C 1
ATOM 793 O O . VAL A 1 97 ? 3.628 -6.673 -22.866 1.00 89.38 97 VAL A O 1
ATOM 796 N N . LYS A 1 98 ? 4.968 -8.073 -21.725 1.00 91.88 98 LYS A N 1
ATOM 797 C CA . LYS A 1 98 ? 5.374 -8.885 -22.887 1.00 9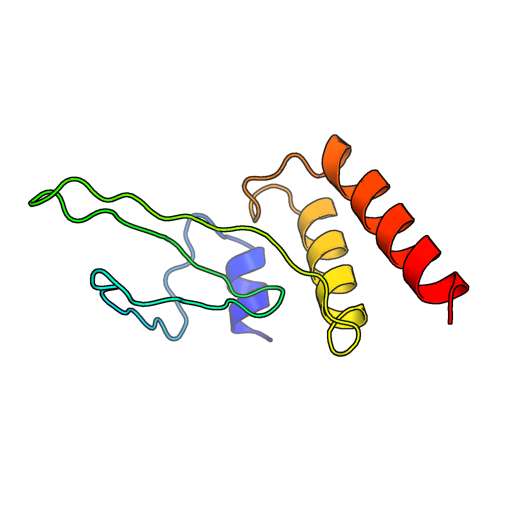1.88 98 LYS A CA 1
ATOM 798 C C . LYS A 1 98 ? 4.265 -9.780 -23.441 1.00 91.88 98 LYS A C 1
ATOM 800 O O . LYS A 1 98 ? 4.352 -10.183 -24.591 1.00 91.88 98 LYS A O 1
ATOM 805 N N . ALA A 1 99 ? 3.290 -10.155 -22.616 1.00 87.06 99 ALA A N 1
ATOM 806 C CA . ALA A 1 99 ? 2.175 -11.013 -23.018 1.00 87.06 99 ALA A CA 1
ATOM 807 C C . ALA A 1 99 ? 1.047 -10.250 -23.741 1.00 87.06 99 ALA A C 1
ATOM 809 O O . ALA A 1 99 ? 0.025 -10.851 -24.067 1.00 87.06 99 ALA A O 1
ATOM 810 N N . ARG A 1 100 ? 1.212 -8.940 -23.943 1.00 71.69 100 ARG A N 1
ATOM 811 C CA . ARG A 1 100 ? 0.306 -8.074 -24.694 1.00 71.69 100 ARG A CA 1
ATOM 812 C C . ARG A 1 100 ? 0.877 -7.798 -26.076 1.00 71.69 100 ARG A C 1
ATOM 814 O O . ARG A 1 100 ? 0.052 -7.727 -27.009 1.00 71.69 100 ARG A O 1
#

InterPro domains:
  IPR003347 JmjC domain [PS51184] (1-72)

pLDDT: mean 91.02, std 3.48, range [71.69, 96.75]

Secondary structure (DSSP, 8-state):
-HHHHHHHH-TTT---S------PPTT------TT--------TTS-----------GGGHHHHHHHHHHHHH-GGG-SS-HHHHHHHHHHHHHHHHHT-

Radius of gyration: 15.95 Å; Cα contacts (8 Å, |Δi|>4): 33; chains: 1; bounding box: 35×30×46 Å

Organism: NCBI:txid1954250

Mean predicted aligned error: 4.23 Å

Foldseek 3Di:
DVLVVQCLVPVPPDPDDDDDDDDDDPPDDDDDDAPPDDDDDDDPPDDDDDDDDDDDDPVCLVVNVVSLVSCVVPVVSDPDPSVPVVVVSVVVSVVVVVVD